Protein AF-A0A1Q3GKW7-F1 (afdb_monomer)

Structure (mmCIF, N/CA/C/O backbone):
data_AF-A0A1Q3GKW7-F1
#
_entry.id   AF-A0A1Q3GKW7-F1
#
loop_
_atom_site.group_PDB
_atom_site.id
_atom_site.type_symbol
_atom_site.label_atom_id
_atom_site.label_alt_id
_atom_site.label_comp_id
_atom_site.label_asym_id
_atom_site.label_entity_id
_atom_site.label_seq_id
_atom_site.pdbx_PDB_ins_code
_atom_site.Cartn_x
_atom_site.Cartn_y
_atom_site.Cartn_z
_atom_site.occupancy
_atom_site.B_iso_or_equiv
_atom_site.auth_seq_id
_atom_site.auth_comp_id
_atom_site.auth_asym_id
_atom_site.auth_atom_id
_atom_site.pdbx_PDB_model_num
ATOM 1 N N . MET A 1 1 ? 15.428 7.910 -4.333 1.00 80.19 1 MET A N 1
ATOM 2 C CA . MET A 1 1 ? 15.171 6.862 -5.340 1.00 80.19 1 MET A CA 1
ATOM 3 C C . MET A 1 1 ? 14.431 7.521 -6.486 1.00 80.19 1 MET A C 1
ATOM 5 O O . MET A 1 1 ? 13.403 8.138 -6.218 1.00 80.19 1 MET A O 1
ATOM 9 N N . SER A 1 2 ? 14.987 7.480 -7.697 1.00 86.06 2 SER A N 1
ATOM 10 C CA . SER A 1 2 ? 14.357 8.052 -8.894 1.00 86.06 2 SER A CA 1
ATOM 11 C C . SER A 1 2 ? 13.120 7.249 -9.304 1.00 86.06 2 SER A C 1
ATOM 13 O O . SER A 1 2 ? 12.841 6.190 -8.740 1.00 86.06 2 SER A O 1
ATOM 15 N N . GLU A 1 3 ? 12.342 7.761 -10.252 1.00 83.75 3 GLU A N 1
ATOM 16 C CA . GLU A 1 3 ? 11.189 7.045 -10.800 1.00 83.75 3 GLU A CA 1
ATOM 17 C C . GLU A 1 3 ? 11.592 5.814 -11.619 1.00 83.75 3 GLU A C 1
ATOM 19 O O . GLU A 1 3 ? 11.035 4.744 -11.396 1.00 83.75 3 GLU A O 1
ATOM 24 N N . SER A 1 4 ? 12.626 5.929 -12.456 1.00 85.69 4 SER A N 1
ATOM 25 C CA . SER A 1 4 ? 13.171 4.808 -13.231 1.00 85.69 4 SER A CA 1
ATOM 26 C C . SER A 1 4 ? 13.556 3.614 -12.352 1.00 85.69 4 SER A C 1
ATOM 28 O O . SER A 1 4 ? 13.149 2.492 -12.625 1.00 85.69 4 SER A O 1
ATOM 30 N N . ILE A 1 5 ? 14.240 3.865 -11.230 1.00 88.81 5 ILE A N 1
ATOM 31 C CA . ILE A 1 5 ? 14.616 2.819 -10.266 1.00 88.81 5 ILE A CA 1
ATOM 32 C C . ILE A 1 5 ? 13.373 2.207 -9.605 1.00 88.81 5 ILE A C 1
ATOM 34 O O . ILE A 1 5 ? 13.349 1.016 -9.314 1.00 88.81 5 ILE A O 1
ATOM 38 N N . GLN A 1 6 ? 12.329 3.000 -9.344 1.00 89.50 6 GLN A N 1
ATOM 39 C CA . GLN A 1 6 ? 11.093 2.465 -8.768 1.00 89.50 6 GLN A CA 1
ATOM 40 C C . GLN A 1 6 ? 10.368 1.543 -9.756 1.00 89.50 6 GLN A C 1
ATOM 42 O O . GLN A 1 6 ? 9.883 0.495 -9.341 1.00 89.50 6 GLN A O 1
ATOM 47 N N . GLN A 1 7 ? 10.317 1.909 -11.039 1.00 87.25 7 GLN A N 1
ATOM 48 C CA . GLN A 1 7 ? 9.717 1.084 -12.092 1.00 87.25 7 GLN A CA 1
ATOM 49 C C . GLN A 1 7 ? 10.522 -0.199 -12.332 1.0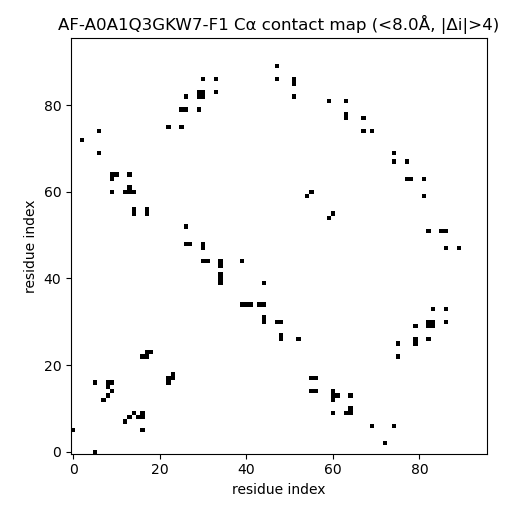0 87.25 7 GLN A C 1
ATOM 51 O O . GLN A 1 7 ? 9.945 -1.279 -12.398 1.00 87.25 7 GLN A O 1
ATOM 56 N N . GLU A 1 8 ? 11.851 -0.105 -12.379 1.00 89.75 8 GLU A N 1
ATOM 57 C CA . GLU A 1 8 ? 12.728 -1.274 -12.486 1.00 89.75 8 GLU A CA 1
ATOM 58 C C . GLU A 1 8 ? 12.527 -2.230 -11.304 1.00 89.75 8 GLU A C 1
ATOM 60 O O . GLU A 1 8 ? 12.313 -3.428 -11.493 1.00 89.75 8 GLU A O 1
ATOM 65 N N . LEU A 1 9 ? 12.514 -1.700 -10.075 1.00 90.81 9 LEU A N 1
ATOM 66 C CA . LEU A 1 9 ? 12.254 -2.512 -8.892 1.00 90.81 9 LEU A CA 1
ATOM 67 C C . LEU A 1 9 ? 10.853 -3.120 -8.918 1.00 90.81 9 LEU A C 1
ATOM 69 O O . LEU A 1 9 ? 10.722 -4.273 -8.536 1.00 90.81 9 LEU A O 1
ATOM 73 N N . LEU A 1 10 ? 9.825 -2.407 -9.385 1.00 89.19 10 LEU A N 1
ATOM 74 C CA . LEU A 1 10 ? 8.486 -2.982 -9.526 1.00 89.19 10 LEU A CA 1
ATOM 75 C C . LEU A 1 10 ? 8.489 -4.217 -10.441 1.00 89.19 10 LEU A C 1
ATOM 77 O O . LEU A 1 10 ? 7.820 -5.196 -10.127 1.00 89.19 10 LEU A O 1
ATOM 81 N N . MET A 1 11 ? 9.251 -4.177 -11.536 1.00 88.00 11 MET A N 1
ATOM 82 C CA . MET A 1 11 ? 9.299 -5.263 -12.519 1.00 88.00 11 MET A CA 1
ATOM 83 C C . MET A 1 11 ? 10.174 -6.445 -12.088 1.00 88.00 11 MET A C 1
ATOM 85 O O . MET A 1 11 ? 9.857 -7.590 -12.398 1.00 88.00 11 MET A O 1
ATOM 89 N N . VAL A 1 12 ? 11.287 -6.179 -11.400 1.00 89.06 12 VAL A N 1
ATOM 90 C CA . VAL A 1 12 ? 12.299 -7.201 -11.077 1.00 89.06 12 VAL A CA 1
ATOM 91 C C . VAL A 1 12 ? 12.138 -7.743 -9.658 1.00 89.06 12 VAL A C 1
ATOM 93 O O . VAL A 1 12 ? 12.348 -8.928 -9.407 1.00 89.06 12 VAL A O 1
ATOM 96 N N . ASN A 1 13 ? 11.825 -6.874 -8.695 1.00 87.88 13 ASN A N 1
ATOM 97 C CA . ASN A 1 13 ? 11.699 -7.239 -7.288 1.00 87.88 13 ASN A CA 1
ATOM 98 C C . ASN A 1 13 ? 10.817 -6.222 -6.534 1.00 87.88 13 ASN A C 1
ATOM 100 O O . ASN A 1 13 ? 11.334 -5.346 -5.822 1.00 87.88 13 ASN A O 1
ATOM 104 N N . PRO A 1 14 ? 9.483 -6.321 -6.665 1.00 88.81 14 PRO A N 1
ATOM 105 C CA . PRO A 1 14 ? 8.564 -5.350 -6.075 1.00 88.81 14 PRO A CA 1
ATO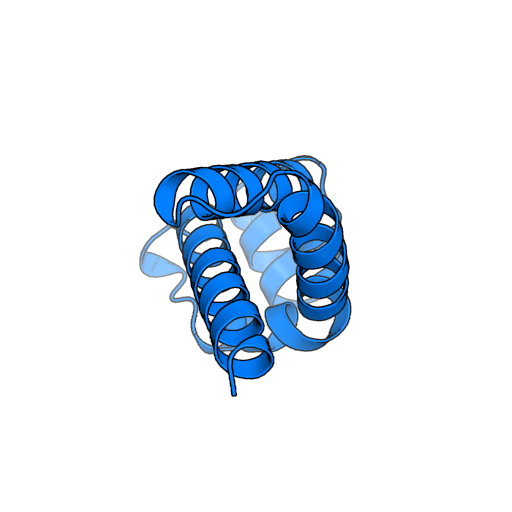M 106 C C . PRO A 1 14 ? 8.653 -5.314 -4.544 1.00 88.81 14 PRO A C 1
ATOM 108 O O . PRO A 1 14 ? 8.434 -4.273 -3.923 1.00 88.81 14 PRO A O 1
ATOM 111 N N . GLN A 1 15 ? 9.073 -6.409 -3.907 1.00 87.19 15 GLN A N 1
ATOM 112 C CA . GLN A 1 15 ? 9.294 -6.436 -2.462 1.00 87.19 15 GLN A CA 1
ATOM 113 C C . GLN A 1 15 ? 10.392 -5.452 -2.039 1.00 87.19 15 GLN A C 1
ATOM 115 O O . GLN A 1 15 ? 10.209 -4.715 -1.067 1.00 87.19 15 GLN A O 1
ATOM 120 N N . LYS A 1 16 ? 11.500 -5.364 -2.792 1.00 89.25 16 LYS A N 1
ATOM 121 C CA . LYS A 1 16 ? 12.563 -4.369 -2.547 1.00 89.25 16 LYS A CA 1
ATOM 122 C C . LYS A 1 16 ? 12.064 -2.930 -2.690 1.00 89.25 16 LYS A C 1
ATOM 124 O O . LYS A 1 16 ? 12.515 -2.055 -1.947 1.00 89.25 16 LYS A O 1
ATOM 129 N N . LEU A 1 17 ? 11.127 -2.677 -3.604 1.00 91.38 17 LEU A N 1
ATOM 130 C CA . LEU A 1 17 ? 10.489 -1.367 -3.737 1.00 91.38 17 LEU A CA 1
ATOM 131 C C . LEU A 1 17 ? 9.689 -1.019 -2.475 1.00 91.38 17 LEU A C 1
ATOM 133 O O . LEU A 1 17 ? 9.874 0.055 -1.888 1.00 91.38 17 LEU A O 1
ATOM 137 N N . PHE A 1 18 ? 8.829 -1.936 -2.033 1.00 90.88 18 PHE A N 1
ATOM 138 C CA . PHE A 1 18 ? 7.870 -1.673 -0.962 1.00 90.88 18 PHE A CA 1
ATOM 139 C C . PHE A 1 18 ? 8.484 -1.651 0.440 1.00 90.88 18 PHE A C 1
ATOM 141 O O . PHE A 1 18 ? 7.973 -0.948 1.312 1.00 90.88 18 PHE A O 1
ATOM 148 N N . VAL A 1 19 ? 9.641 -2.290 0.657 1.00 89.81 19 VAL A N 1
ATOM 149 C CA . VAL A 1 19 ? 10.398 -2.130 1.917 1.00 89.81 19 VAL A CA 1
ATOM 150 C C . VAL A 1 19 ? 11.104 -0.783 2.045 1.00 89.81 19 VAL A C 1
ATOM 152 O O . VAL A 1 19 ? 11.592 -0.450 3.130 1.00 89.81 19 VAL A O 1
ATOM 155 N N . SER A 1 20 ? 11.186 0.001 0.968 1.00 91.88 20 SER A N 1
ATOM 156 C CA . SER A 1 20 ? 11.845 1.301 1.016 1.00 91.88 20 SER A CA 1
ATOM 157 C C . SER A 1 20 ? 11.115 2.264 1.959 1.00 91.88 20 SER A C 1
ATOM 159 O O . SER A 1 20 ? 9.891 2.247 2.102 1.00 91.88 20 SER A O 1
ATOM 161 N N . LYS A 1 21 ? 11.874 3.175 2.582 1.00 92.81 21 LYS A N 1
ATOM 162 C CA . LYS A 1 21 ? 11.340 4.169 3.533 1.00 92.81 21 LYS A CA 1
ATOM 163 C C . LYS A 1 21 ? 10.159 4.967 2.963 1.00 92.81 21 LYS A C 1
ATOM 165 O O . LYS A 1 21 ? 9.241 5.311 3.702 1.00 92.81 21 LYS A O 1
ATOM 170 N N . LYS A 1 22 ? 10.181 5.254 1.656 1.00 93.44 22 LYS A N 1
ATOM 171 C CA . LYS A 1 22 ? 9.131 6.003 0.951 1.00 93.44 22 LYS A CA 1
ATOM 172 C C . LYS A 1 22 ? 7.803 5.239 0.943 1.00 93.44 22 LYS A C 1
ATOM 174 O O . LYS A 1 22 ? 6.791 5.805 1.342 1.00 93.44 22 LYS A O 1
ATOM 179 N N . TYR A 1 23 ? 7.821 3.967 0.546 1.00 93.50 23 TYR A N 1
ATOM 180 C CA . TYR A 1 23 ? 6.609 3.150 0.433 1.00 93.50 23 TYR A CA 1
ATOM 181 C C . TYR A 1 23 ? 6.090 2.695 1.798 1.00 93.50 23 TYR A C 1
ATOM 183 O O . TYR A 1 23 ? 4.886 2.755 2.025 1.00 93.50 23 TYR A O 1
ATOM 191 N N . LYS A 1 24 ? 6.978 2.392 2.757 1.00 93.81 24 LYS A N 1
ATOM 192 C CA . LYS A 1 24 ? 6.582 2.161 4.159 1.00 93.81 24 LYS A CA 1
ATOM 193 C C . LYS A 1 24 ? 5.833 3.356 4.750 1.00 93.81 24 LYS A C 1
ATOM 195 O O . LYS A 1 24 ? 4.778 3.194 5.356 1.00 93.81 24 LYS A O 1
ATOM 200 N N . LYS A 1 25 ? 6.345 4.573 4.529 1.00 95.44 25 LYS A N 1
ATOM 201 C CA . LYS A 1 25 ? 5.677 5.798 4.985 1.00 95.44 25 LYS A CA 1
ATOM 202 C C . LYS A 1 25 ? 4.323 5.995 4.296 1.00 95.44 25 LYS A C 1
ATOM 204 O O . LYS A 1 25 ? 3.358 6.333 4.974 1.00 95.44 25 LYS A O 1
ATOM 209 N N . ALA A 1 26 ? 4.243 5.770 2.984 1.00 95.38 26 ALA A N 1
ATOM 210 C CA . ALA A 1 26 ? 2.990 5.881 2.237 1.00 95.38 26 ALA A CA 1
ATOM 211 C C . ALA A 1 26 ? 1.937 4.870 2.721 1.00 95.38 26 ALA A C 1
ATOM 213 O O . ALA A 1 26 ? 0.780 5.240 2.915 1.00 95.38 26 ALA A O 1
ATOM 214 N N . LEU A 1 27 ? 2.342 3.630 3.007 1.00 95.19 27 LEU A N 1
ATOM 215 C CA . LEU A 1 27 ? 1.480 2.600 3.586 1.00 95.19 27 LEU A CA 1
ATOM 216 C C . LEU A 1 27 ? 0.918 3.050 4.941 1.00 95.19 27 LEU A C 1
ATOM 218 O O . LEU A 1 27 ? -0.299 3.114 5.104 1.00 95.19 27 LEU A O 1
ATOM 222 N N . GLN A 1 28 ? 1.787 3.458 5.873 1.00 95.75 28 GLN A N 1
ATOM 223 C CA . GLN A 1 28 ? 1.380 3.927 7.204 1.00 95.75 28 GLN A CA 1
ATOM 224 C C . GLN A 1 28 ? 0.418 5.118 7.124 1.00 95.75 28 GLN A C 1
ATOM 226 O O . GLN A 1 28 ? -0.638 5.122 7.753 1.00 95.75 28 GLN A O 1
ATOM 231 N N . GLN A 1 29 ? 0.750 6.118 6.304 1.00 97.00 29 GLN A N 1
ATOM 232 C CA . GLN A 1 29 ? -0.090 7.300 6.121 1.00 97.00 29 GLN A CA 1
ATOM 233 C C . GLN A 1 29 ? -1.437 6.967 5.477 1.00 97.00 29 GLN A C 1
ATOM 235 O O . GLN A 1 29 ? -2.444 7.581 5.825 1.00 97.00 29 GLN A O 1
ATOM 240 N N . THR A 1 30 ? -1.473 6.015 4.547 1.00 96.94 30 THR A N 1
ATOM 241 C CA . THR A 1 30 ? -2.713 5.614 3.876 1.00 96.94 30 THR A CA 1
ATOM 242 C C . THR A 1 30 ? -3.633 4.855 4.824 1.00 96.94 30 THR A C 1
ATOM 244 O O . THR A 1 30 ? -4.819 5.177 4.884 1.00 96.94 30 THR A O 1
ATOM 247 N N . VAL A 1 31 ? -3.096 3.919 5.615 1.00 96.19 31 VAL A N 1
ATOM 248 C CA . VAL A 1 31 ? -3.857 3.206 6.657 1.00 96.19 31 VAL A CA 1
ATOM 249 C C . VAL A 1 31 ? -4.416 4.198 7.680 1.00 96.19 31 VAL A C 1
ATOM 251 O O . VAL A 1 31 ? -5.612 4.184 7.963 1.00 96.19 31 VAL A O 1
ATOM 254 N N . HIS A 1 32 ? -3.590 5.131 8.158 1.00 96.06 32 HIS A N 1
ATOM 255 C CA . HIS A 1 32 ? -4.021 6.171 9.091 1.00 96.06 32 HIS A CA 1
ATOM 256 C C . HIS A 1 32 ? -5.162 7.035 8.520 1.00 96.06 32 HIS A C 1
ATOM 258 O O . HIS A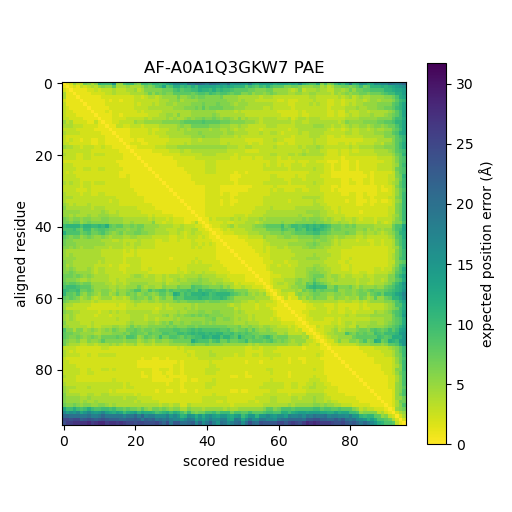 1 32 ? -6.207 7.216 9.151 1.00 96.06 32 HIS A O 1
ATOM 264 N N . LYS A 1 33 ? -5.012 7.521 7.277 1.00 95.94 33 LYS A N 1
ATOM 265 C CA 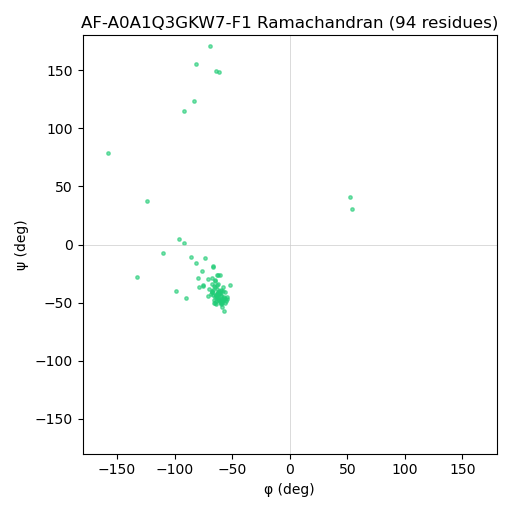. LYS A 1 33 ? -6.065 8.274 6.570 1.00 95.94 33 LYS A CA 1
ATOM 266 C C . LYS A 1 33 ? -7.344 7.451 6.411 1.00 95.94 33 LYS A C 1
ATOM 268 O O . LYS A 1 33 ? -8.436 8.006 6.523 1.00 95.94 33 LYS A O 1
ATOM 273 N N . PHE A 1 34 ? -7.225 6.154 6.134 1.00 95.81 34 PHE A N 1
ATOM 274 C CA . PHE A 1 34 ? -8.365 5.253 6.006 1.00 95.81 34 PHE A CA 1
ATOM 275 C C . PHE A 1 34 ? -9.131 5.121 7.329 1.00 95.81 34 PHE A C 1
ATOM 277 O O . PHE A 1 34 ? -10.346 5.315 7.331 1.00 95.81 34 PHE A O 1
ATOM 284 N N . VAL A 1 35 ? -8.431 4.882 8.444 1.00 94.62 35 VAL A N 1
ATOM 285 C CA . VAL A 1 35 ? -9.015 4.786 9.796 1.00 94.62 35 VAL A CA 1
ATOM 286 C C . VAL A 1 35 ? -9.804 6.047 10.141 1.00 94.62 35 VAL A C 1
ATOM 288 O O . VAL A 1 35 ? -10.977 5.952 10.501 1.00 94.62 35 VAL A O 1
ATOM 291 N N . ILE A 1 36 ? -9.212 7.229 9.928 1.00 95.12 36 ILE A N 1
ATOM 292 C CA . ILE A 1 36 ? -9.892 8.516 10.144 1.00 95.12 36 ILE A CA 1
ATOM 293 C C . ILE A 1 36 ? -11.126 8.639 9.242 1.00 95.12 36 ILE A C 1
ATOM 295 O O . ILE A 1 36 ? -12.219 8.954 9.713 1.00 95.12 36 ILE A O 1
ATOM 299 N N . LYS A 1 37 ? -10.976 8.370 7.939 1.00 95.06 37 LYS A N 1
ATOM 300 C CA . LYS A 1 37 ? -12.054 8.528 6.950 1.00 95.06 37 LYS A CA 1
ATOM 301 C C . LYS A 1 37 ? -13.237 7.596 7.212 1.00 95.06 37 LYS A C 1
ATOM 303 O O . LYS A 1 37 ? -14.375 7.975 6.947 1.00 95.06 37 LYS A O 1
ATOM 308 N N . LYS A 1 38 ? -12.975 6.386 7.703 1.00 93.81 38 LYS A N 1
ATOM 309 C CA . LYS A 1 38 ? -13.994 5.386 8.038 1.00 93.81 38 LYS A CA 1
ATOM 310 C C . LYS A 1 38 ? -14.465 5.462 9.490 1.00 93.81 38 LYS A C 1
ATOM 312 O O . LYS A 1 38 ? -15.341 4.688 9.853 1.00 93.81 38 LYS A O 1
ATOM 317 N N . ARG A 1 39 ? -13.946 6.417 10.277 1.00 92.69 39 ARG A N 1
ATOM 318 C CA . ARG A 1 39 ? -14.261 6.606 11.703 1.00 92.69 39 ARG A CA 1
ATOM 319 C C . ARG A 1 39 ? -14.080 5.316 12.512 1.00 92.69 39 ARG A C 1
ATOM 321 O O . ARG A 1 39 ? -14.912 4.988 13.349 1.00 92.69 39 ARG A O 1
ATOM 328 N N . LEU A 1 40 ? -13.014 4.576 12.216 1.00 90.56 40 LEU A N 1
ATOM 329 C CA . LEU A 1 40 ? -12.674 3.354 12.940 1.00 90.56 40 LEU A CA 1
ATOM 330 C C . LEU A 1 40 ? -11.938 3.699 14.233 1.00 90.56 40 LEU A C 1
ATOM 332 O O . LEU A 1 40 ? -11.270 4.732 14.322 1.00 90.56 40 LEU A O 1
ATOM 336 N N . ASP A 1 41 ? -12.014 2.801 15.209 1.00 87.88 41 ASP A N 1
ATOM 337 C CA . ASP A 1 41 ? -11.249 2.937 16.441 1.00 87.88 41 ASP A CA 1
ATOM 338 C C . ASP A 1 41 ? -9.744 2.938 16.180 1.00 87.88 41 ASP A C 1
ATOM 340 O O . ASP A 1 41 ? -9.224 2.247 15.300 1.00 87.88 41 ASP A O 1
ATOM 344 N N . LYS A 1 42 ? -9.004 3.662 17.022 1.00 83.25 42 LYS A N 1
ATOM 345 C CA . LYS A 1 42 ? -7.539 3.726 16.941 1.00 83.25 42 LYS A CA 1
ATOM 346 C C . LYS A 1 42 ? -6.877 2.351 17.116 1.00 83.25 42 LYS A C 1
ATOM 348 O O . LYS A 1 42 ? -5.791 2.115 16.596 1.00 83.25 42 LYS A O 1
ATOM 353 N N . SER A 1 43 ? -7.530 1.425 17.818 1.00 86.38 43 SER A N 1
ATOM 354 C CA . SER A 1 43 ? -7.083 0.031 17.938 1.00 86.38 43 SER A CA 1
ATOM 355 C C . SER A 1 43 ? -7.115 -0.716 16.597 1.00 86.38 43 SER A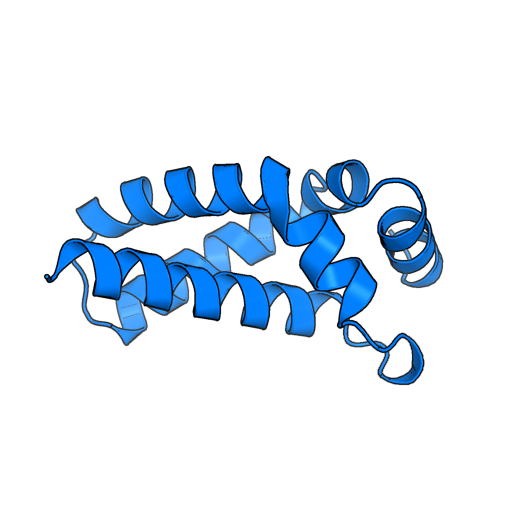 C 1
ATOM 357 O O . SER A 1 43 ? -6.261 -1.574 16.363 1.00 86.38 43 SER A O 1
ATOM 359 N N . ALA A 1 44 ? -8.030 -0.356 15.688 1.00 88.56 44 ALA A N 1
ATOM 360 C CA . ALA A 1 44 ? -8.120 -0.939 14.352 1.00 88.56 44 ALA A CA 1
ATOM 361 C C . ALA A 1 44 ? -6.920 -0.560 13.475 1.00 88.56 44 ALA A C 1
ATOM 363 O O . ALA A 1 44 ? -6.520 -1.349 12.624 1.00 88.56 44 ALA A O 1
ATOM 364 N N . GLU A 1 45 ? -6.302 0.604 13.707 1.00 91.75 45 GLU A N 1
ATOM 365 C CA . GLU A 1 45 ? -5.148 1.079 12.935 1.00 91.75 45 GLU A CA 1
ATOM 366 C C . GLU A 1 45 ? -3.981 0.094 12.987 1.00 91.75 45 GLU A C 1
ATOM 368 O O . GLU A 1 45 ? -3.437 -0.266 11.947 1.00 91.75 45 GLU A O 1
ATOM 373 N N . LYS A 1 46 ? -3.636 -0.400 14.182 1.00 91.31 46 LYS A N 1
ATOM 374 C CA . LYS A 1 46 ? -2.533 -1.354 14.349 1.00 91.31 46 LYS A CA 1
ATOM 375 C C . LYS A 1 46 ? -2.814 -2.674 13.627 1.00 91.31 46 LYS A C 1
ATOM 377 O O . LYS A 1 46 ? -1.924 -3.209 12.972 1.00 91.31 46 LYS A O 1
ATOM 382 N N . ASN A 1 47 ? -4.043 -3.179 13.736 1.00 91.06 47 ASN A N 1
ATOM 383 C CA . ASN A 1 47 ? -4.449 -4.426 13.090 1.00 91.06 47 ASN A CA 1
ATOM 384 C C . ASN A 1 47 ? -4.444 -4.288 11.557 1.00 91.06 47 ASN A C 1
ATOM 386 O O . ASN A 1 47 ? -3.837 -5.096 10.857 1.00 91.06 47 ASN A O 1
ATOM 390 N N . LEU A 1 48 ? -5.047 -3.214 11.038 1.00 93.00 48 LEU A N 1
ATOM 391 C CA . LEU A 1 48 ? -5.059 -2.917 9.606 1.00 93.00 48 LEU A CA 1
ATOM 392 C C . LEU A 1 48 ? -3.651 -2.735 9.057 1.00 93.00 48 LEU A C 1
ATOM 394 O O . LEU A 1 48 ? -3.357 -3.249 7.981 1.00 93.00 48 LEU A O 1
ATOM 398 N N . LEU A 1 49 ? -2.780 -2.045 9.794 1.00 93.69 49 LEU A N 1
ATOM 399 C CA . LEU A 1 49 ? -1.394 -1.856 9.393 1.00 93.69 49 LEU A CA 1
ATOM 400 C C . LEU A 1 49 ? -0.682 -3.202 9.242 1.00 93.69 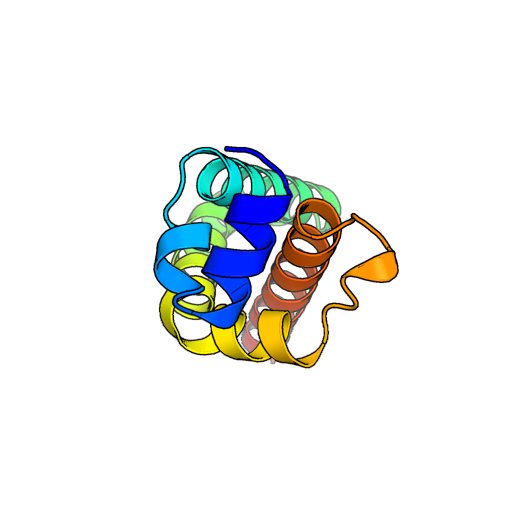49 LEU A C 1
ATOM 402 O O . LEU A 1 49 ? -0.114 -3.461 8.187 1.00 93.69 49 LEU A O 1
ATOM 406 N N . GLN A 1 50 ? -0.781 -4.078 10.244 1.00 91.62 50 GLN A N 1
ATOM 407 C CA . GLN A 1 50 ? -0.136 -5.391 10.225 1.00 91.62 50 GLN A CA 1
ATOM 408 C C . GLN A 1 50 ? -0.648 -6.280 9.079 1.00 91.62 50 GLN A C 1
ATOM 410 O O . GLN A 1 50 ? 0.150 -6.881 8.361 1.00 91.62 50 GLN A O 1
ATOM 415 N N . GLN A 1 51 ? -1.968 -6.343 8.875 1.00 91.25 51 GLN A N 1
ATOM 416 C CA . GLN A 1 51 ? -2.557 -7.136 7.790 1.00 91.25 51 GLN A CA 1
ATOM 417 C C . GLN A 1 51 ? -2.201 -6.578 6.406 1.00 91.25 51 GLN A C 1
ATOM 419 O O . GLN A 1 51 ? -1.899 -7.332 5.483 1.00 91.25 51 GLN A O 1
ATOM 424 N N . THR A 1 52 ? -2.187 -5.252 6.264 1.00 90.62 52 THR A N 1
ATOM 425 C CA . THR A 1 52 ? -1.835 -4.589 5.003 1.00 90.62 52 THR A CA 1
ATOM 426 C C . THR A 1 52 ? -0.347 -4.731 4.690 1.00 90.62 52 THR A C 1
ATOM 428 O O . THR A 1 52 ? 0.008 -4.926 3.533 1.00 90.62 52 THR A O 1
ATOM 431 N N . GLU A 1 53 ? 0.537 -4.665 5.690 1.00 90.19 53 GLU A N 1
ATOM 432 C CA . GLU A 1 53 ? 1.966 -4.941 5.499 1.00 90.19 53 GLU A CA 1
ATOM 433 C C . GLU A 1 53 ? 2.184 -6.376 5.016 1.00 90.19 53 GLU A C 1
ATOM 435 O O . GLU A 1 53 ? 2.878 -6.574 4.019 1.00 90.19 53 GLU A O 1
ATOM 440 N N . ALA A 1 54 ? 1.547 -7.362 5.657 1.00 88.31 54 ALA A N 1
ATOM 441 C CA . ALA A 1 54 ? 1.621 -8.759 5.228 1.00 88.31 54 ALA A CA 1
ATOM 442 C C . ALA A 1 54 ? 1.167 -8.925 3.769 1.00 88.31 54 ALA A C 1
ATOM 444 O O . ALA A 1 54 ? 1.892 -9.511 2.968 1.00 88.31 54 ALA A O 1
ATOM 445 N N . PHE A 1 55 ? 0.034 -8.316 3.408 1.00 86.44 55 PHE A N 1
ATOM 446 C CA . PHE A 1 55 ? -0.472 -8.304 2.037 1.00 86.44 55 PHE A CA 1
ATOM 447 C C . PHE A 1 55 ? 0.508 -7.652 1.047 1.00 86.44 55 PHE A C 1
ATOM 449 O O . PHE A 1 55 ? 0.734 -8.157 -0.052 1.00 86.44 55 PHE A O 1
ATOM 456 N N . VAL A 1 56 ? 1.120 -6.523 1.418 1.00 86.12 56 VAL A N 1
ATOM 457 C CA . VAL A 1 56 ? 2.086 -5.844 0.546 1.00 86.12 56 VAL A CA 1
ATOM 458 C C . VAL A 1 56 ? 3.335 -6.684 0.304 1.00 86.12 56 VAL A C 1
ATOM 460 O O . VAL A 1 56 ? 3.913 -6.634 -0.783 1.00 86.12 56 VAL A O 1
ATOM 463 N N . HIS A 1 57 ? 3.716 -7.489 1.290 1.00 80.69 57 HIS A N 1
ATOM 464 C CA . HIS A 1 57 ? 4.823 -8.425 1.182 1.00 80.69 57 HIS A CA 1
ATOM 465 C C . HIS A 1 57 ? 4.500 -9.680 0.360 1.00 80.69 57 HIS A C 1
ATOM 467 O O . HIS A 1 57 ? 5.396 -10.167 -0.334 1.00 80.69 57 HIS A O 1
ATOM 473 N N . SER A 1 58 ? 3.264 -10.188 0.415 1.00 80.69 58 SER A N 1
ATOM 474 C CA . SER A 1 58 ? 2.861 -11.419 -0.278 1.00 80.69 58 SER A CA 1
ATOM 475 C C . SER A 1 58 ? 2.328 -11.191 -1.695 1.00 80.69 58 SER A C 1
ATOM 477 O O . SER A 1 58 ? 2.733 -11.899 -2.608 1.00 80.69 58 SER A O 1
ATOM 479 N N . GLU A 1 59 ? 1.443 -10.211 -1.887 1.00 77.44 59 GLU A N 1
ATOM 480 C CA . GLU A 1 59 ? 0.535 -10.163 -3.046 1.00 77.44 59 GLU A CA 1
ATOM 481 C C . GLU A 1 59 ? 0.492 -8.798 -3.750 1.00 77.44 59 GLU A C 1
ATOM 483 O O . GLU A 1 59 ? 0.264 -8.730 -4.960 1.00 77.44 59 GLU A O 1
ATOM 488 N N . ALA A 1 60 ? 0.742 -7.681 -3.048 1.00 77.19 60 ALA A N 1
ATOM 489 C CA . ALA A 1 60 ? 0.674 -6.365 -3.699 1.00 77.19 60 ALA A CA 1
ATOM 490 C C . ALA A 1 60 ? 1.711 -6.198 -4.811 1.00 77.19 60 ALA A C 1
ATOM 492 O O . ALA A 1 60 ? 1.487 -5.402 -5.717 1.00 77.19 60 ALA A O 1
ATOM 493 N N . GLY A 1 61 ? 2.838 -6.915 -4.737 1.00 79.00 61 GLY A N 1
ATOM 494 C CA . GLY A 1 61 ? 3.875 -6.895 -5.769 1.00 79.00 61 GLY A CA 1
ATOM 495 C C . GLY A 1 61 ? 3.324 -7.279 -7.126 1.00 79.00 61 GLY A C 1
ATOM 496 O O . GLY A 1 61 ? 3.368 -6.473 -8.051 1.00 79.00 61 GLY A O 1
ATOM 497 N N . GLU A 1 62 ? 2.729 -8.464 -7.202 1.00 84.75 62 GLU A N 1
ATOM 498 C CA . GLU A 1 62 ? 2.135 -8.986 -8.428 1.00 84.75 62 GLU A CA 1
ATOM 499 C C . GLU A 1 62 ? 0.958 -8.123 -8.891 1.00 84.75 62 GLU A C 1
ATOM 501 O O . GLU A 1 62 ? 0.880 -7.755 -10.064 1.00 84.75 62 GLU A O 1
ATOM 506 N N . TYR A 1 63 ? 0.076 -7.716 -7.971 1.00 88.00 63 TYR A N 1
ATOM 507 C CA . TYR A 1 63 ? -1.068 -6.879 -8.331 1.00 88.00 63 TYR A CA 1
ATOM 508 C C . TYR A 1 63 ? -0.631 -5.527 -8.907 1.00 88.00 63 TYR A C 1
ATOM 510 O O . TYR A 1 63 ? -1.138 -5.091 -9.941 1.00 88.00 63 TYR A O 1
ATOM 518 N N . VAL A 1 64 ? 0.313 -4.844 -8.251 1.00 87.31 64 VAL A N 1
ATOM 519 C CA . VAL A 1 64 ? 0.790 -3.541 -8.718 1.00 87.31 64 VAL A CA 1
ATOM 520 C C . VAL A 1 64 ? 1.553 -3.694 -10.026 1.00 87.31 64 VAL A C 1
ATOM 522 O O . VAL A 1 64 ? 1.341 -2.895 -10.926 1.00 87.31 64 VAL A O 1
ATOM 525 N N . GLN A 1 65 ? 2.376 -4.731 -10.167 1.00 85.81 65 GLN A N 1
ATOM 526 C CA . GLN A 1 65 ? 3.128 -4.997 -11.392 1.00 85.81 65 GLN A CA 1
ATOM 527 C C . GLN A 1 65 ? 2.216 -5.248 -12.601 1.00 85.81 65 GLN A C 1
ATOM 529 O O . GLN A 1 65 ? 2.499 -4.763 -13.690 1.00 85.81 65 GLN A O 1
ATOM 534 N N . THR A 1 66 ? 1.115 -5.977 -12.412 1.00 88.06 66 THR A N 1
ATOM 535 C CA . THR A 1 66 ? 0.184 -6.341 -13.494 1.00 88.06 66 THR A CA 1
ATOM 536 C C . THR A 1 66 ? -0.779 -5.219 -13.881 1.00 88.06 66 THR A C 1
ATOM 538 O O . THR A 1 66 ? -1.202 -5.156 -15.032 1.00 88.06 66 THR A O 1
ATOM 541 N N . HIS A 1 67 ? -1.132 -4.333 -12.944 1.00 88.81 67 HIS A N 1
ATOM 542 C CA . HIS A 1 67 ? -2.172 -3.315 -13.152 1.00 88.81 67 HIS A CA 1
ATOM 543 C C . HIS A 1 67 ? -1.641 -1.878 -13.238 1.00 88.81 67 HIS A C 1
ATOM 545 O O . HIS A 1 67 ? -2.419 -0.958 -13.502 1.00 88.81 67 HIS A O 1
ATOM 551 N N . PHE A 1 68 ? -0.353 -1.648 -12.979 1.00 88.31 68 PHE A N 1
ATOM 552 C CA . PHE A 1 68 ? 0.251 -0.328 -13.112 1.00 88.31 68 PHE A CA 1
ATOM 553 C C . PHE A 1 68 ? 0.646 -0.052 -14.563 1.00 88.31 68 PHE A C 1
ATOM 555 O O . PHE A 1 68 ? 1.462 -0.767 -15.138 1.00 88.31 68 PHE A O 1
ATOM 562 N N . ASP A 1 69 ? 0.123 1.037 -15.122 1.00 86.56 69 ASP A N 1
ATOM 563 C CA . ASP A 1 69 ? 0.591 1.567 -16.400 1.00 86.56 69 ASP A CA 1
ATOM 564 C C . ASP A 1 69 ? 1.700 2.618 -16.155 1.00 86.56 69 ASP A C 1
ATOM 566 O O . ASP A 1 69 ? 1.436 3.680 -15.569 1.00 86.56 69 ASP A O 1
ATOM 570 N N . PRO A 1 70 ? 2.947 2.342 -16.589 1.00 82.56 70 PRO A N 1
ATOM 571 C CA . PRO A 1 70 ? 4.092 3.216 -16.359 1.00 82.56 70 PRO A CA 1
ATOM 572 C C . PRO A 1 70 ? 4.013 4.560 -17.088 1.00 82.56 70 PRO A C 1
ATOM 574 O O . PRO A 1 70 ? 4.682 5.497 -16.650 1.00 82.56 70 PRO A O 1
ATOM 577 N N . ASN A 1 71 ? 3.174 4.699 -18.122 1.00 84.56 71 ASN A N 1
ATOM 578 C CA . ASN A 1 71 ? 3.022 5.947 -18.878 1.00 84.56 71 ASN A CA 1
ATOM 579 C C . ASN A 1 71 ? 2.410 7.080 -18.043 1.00 84.56 71 ASN A C 1
ATOM 581 O O . ASN A 1 71 ? 2.546 8.252 -18.388 1.00 84.56 71 ASN A O 1
ATOM 585 N N . TYR A 1 72 ? 1.737 6.749 -16.938 1.00 81.69 72 TYR A N 1
ATOM 586 C CA . TYR A 1 72 ? 1.106 7.748 -16.082 1.00 81.69 72 TYR A CA 1
ATOM 587 C C . TYR A 1 72 ? 2.039 8.350 -15.034 1.00 81.69 72 TYR A C 1
ATOM 589 O O . TYR A 1 72 ? 1.637 9.320 -14.407 1.00 81.69 72 TYR A O 1
ATOM 597 N N . HIS A 1 73 ? 3.246 7.813 -14.808 1.00 82.25 73 HIS A N 1
ATOM 598 C CA . HIS A 1 73 ? 4.203 8.349 -13.820 1.00 82.25 73 HIS A CA 1
ATOM 599 C C . HIS A 1 73 ? 3.634 8.508 -12.386 1.00 82.25 73 HIS A C 1
ATOM 601 O O . HIS A 1 73 ? 3.999 9.395 -11.612 1.00 82.25 73 HIS A O 1
ATOM 607 N N . LEU A 1 74 ? 2.681 7.643 -12.010 1.00 89.44 74 LEU A N 1
ATOM 608 C CA . LEU A 1 74 ? 1.906 7.745 -10.763 1.00 89.44 74 LEU A CA 1
ATOM 609 C C . LEU A 1 74 ? 2.008 6.481 -9.898 1.00 89.44 74 LEU A C 1
ATOM 611 O O . LEU A 1 74 ? 1.045 6.092 -9.239 1.00 89.44 74 LEU A O 1
ATOM 615 N N . LEU A 1 75 ? 3.182 5.843 -9.852 1.00 90.94 75 LEU A N 1
ATOM 616 C CA . LEU A 1 75 ? 3.353 4.573 -9.133 1.00 90.94 75 LEU A CA 1
ATOM 617 C C . LEU A 1 75 ? 3.038 4.681 -7.634 1.00 90.94 75 LEU A C 1
ATOM 619 O O . LEU A 1 75 ? 2.334 3.837 -7.085 1.00 90.94 75 LEU A O 1
ATOM 623 N N . LEU A 1 76 ? 3.520 5.734 -6.966 1.00 92.44 76 LEU A N 1
ATOM 624 C CA . LEU A 1 76 ? 3.253 5.918 -5.538 1.00 92.44 76 LEU A CA 1
ATOM 625 C C . LEU A 1 76 ? 1.755 6.180 -5.264 1.00 92.44 76 LEU A C 1
ATOM 627 O O . LEU A 1 76 ? 1.192 5.454 -4.446 1.00 92.44 76 LEU A O 1
ATOM 631 N N . PRO A 1 77 ? 1.070 7.117 -5.955 1.00 93.75 77 PRO A N 1
ATOM 632 C CA . PRO A 1 77 ? -0.384 7.268 -5.824 1.00 93.75 77 PRO A CA 1
ATOM 633 C C . PRO A 1 77 ? -1.182 6.001 -6.158 1.00 93.75 77 PRO A C 1
ATOM 635 O O . PRO A 1 77 ? -2.191 5.709 -5.515 1.00 93.75 77 PRO A O 1
ATOM 638 N N . PHE A 1 78 ? -0.739 5.228 -7.152 1.00 93.25 78 PHE A N 1
ATOM 639 C CA . PHE A 1 78 ? -1.368 3.957 -7.493 1.00 93.25 78 PHE A CA 1
ATOM 640 C C . PHE A 1 78 ? -1.225 2.940 -6.353 1.00 93.25 78 PHE A C 1
ATOM 642 O O . PHE A 1 78 ? -2.215 2.339 -5.938 1.00 93.25 78 PHE A O 1
ATOM 649 N N . PHE A 1 79 ? -0.030 2.820 -5.773 1.00 93.62 79 PHE A N 1
ATOM 650 C CA . PHE A 1 79 ? 0.213 2.003 -4.585 1.00 93.62 79 PHE A CA 1
ATOM 651 C C . PHE A 1 79 ? -0.675 2.417 -3.398 1.00 93.62 79 PHE A C 1
ATOM 653 O O . PHE A 1 79 ? -1.301 1.561 -2.775 1.00 93.62 79 PHE A O 1
ATOM 660 N N . GLU A 1 80 ? -0.801 3.716 -3.111 1.00 95.19 80 GLU A N 1
ATOM 661 C CA . GLU A 1 80 ? -1.691 4.220 -2.052 1.00 95.19 80 GLU A CA 1
ATOM 662 C C . GLU A 1 80 ? -3.158 3.827 -2.304 1.00 95.19 80 GLU A C 1
ATOM 664 O O . GLU A 1 80 ? -3.867 3.417 -1.381 1.00 95.19 80 GLU A O 1
ATOM 669 N N . ARG A 1 81 ? -3.622 3.878 -3.560 1.00 94.12 81 ARG A N 1
ATOM 670 C CA . ARG A 1 81 ? -4.971 3.418 -3.928 1.00 94.12 81 ARG A CA 1
ATOM 671 C C . ARG A 1 81 ? -5.147 1.923 -3.665 1.00 94.12 81 ARG A C 1
ATOM 673 O O . ARG A 1 81 ? -6.169 1.535 -3.104 1.00 94.12 81 ARG A O 1
ATOM 680 N N . VAL A 1 82 ? -4.164 1.102 -4.034 1.00 93.19 82 VAL A N 1
ATOM 681 C CA . VAL A 1 82 ? -4.179 -0.345 -3.767 1.00 93.19 82 VAL A CA 1
ATOM 682 C C . VAL A 1 82 ? -4.277 -0.603 -2.263 1.00 93.19 82 VAL A C 1
ATOM 684 O O . VAL A 1 82 ? -5.198 -1.294 -1.829 1.00 93.19 82 VAL A O 1
ATOM 687 N N . VAL A 1 83 ? -3.419 0.029 -1.457 1.00 94.88 83 VAL A N 1
ATOM 688 C CA . VAL A 1 83 ? -3.452 -0.070 0.013 1.00 94.88 83 VAL A CA 1
ATOM 689 C C . VAL A 1 83 ? -4.831 0.292 0.576 1.00 94.88 83 VAL A C 1
ATOM 691 O O . VAL A 1 83 ? -5.385 -0.450 1.389 1.00 94.88 83 VAL A O 1
ATOM 694 N N . PHE A 1 84 ? -5.424 1.398 0.120 1.00 94.94 84 PHE A N 1
ATOM 695 C CA . PHE A 1 84 ? -6.750 1.829 0.567 1.00 94.94 84 PHE A CA 1
ATOM 696 C C . PHE A 1 84 ? -7.848 0.808 0.217 1.00 94.94 84 PHE A C 1
ATOM 698 O O . PHE A 1 84 ? -8.734 0.524 1.033 1.00 94.94 84 PHE A O 1
ATOM 705 N N . THR A 1 85 ? -7.795 0.233 -0.987 1.00 92.00 85 THR A N 1
ATOM 706 C CA . THR A 1 85 ? -8.722 -0.824 -1.411 1.00 92.00 85 THR A CA 1
ATOM 707 C C . THR A 1 85 ? -8.591 -2.059 -0.523 1.00 92.00 85 THR A C 1
ATOM 709 O O . THR A 1 85 ? -9.610 -2.607 -0.103 1.00 92.00 85 THR A O 1
ATOM 712 N N . TYR A 1 86 ? -7.374 -2.468 -0.163 1.00 90.88 86 TYR A N 1
ATOM 713 C CA . 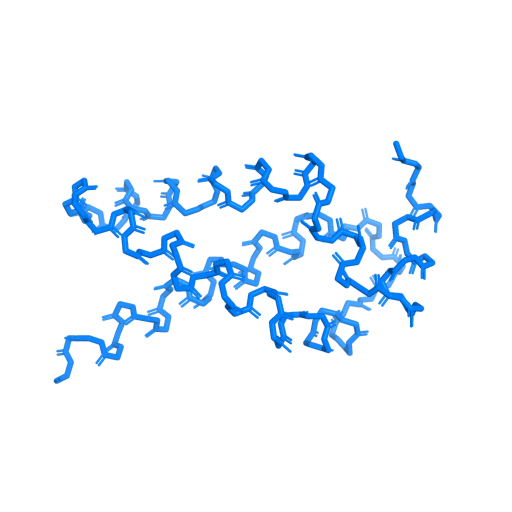TYR A 1 86 ? -7.173 -3.606 0.738 1.00 90.88 86 TYR A CA 1
ATOM 714 C C . TYR A 1 86 ? -7.650 -3.338 2.161 1.00 90.88 86 TYR A C 1
ATOM 716 O O . TYR A 1 86 ? -8.330 -4.189 2.729 1.00 90.88 86 TYR A O 1
ATOM 724 N N . CYS A 1 87 ? -7.426 -2.136 2.696 1.00 93.25 87 CYS A N 1
ATOM 725 C CA . CYS A 1 87 ? -8.023 -1.740 3.974 1.00 93.25 87 CYS A CA 1
ATOM 726 C C . CYS A 1 87 ? -9.556 -1.872 3.943 1.00 93.25 87 CYS A C 1
ATOM 728 O O . CYS A 1 87 ? -10.161 -2.368 4.890 1.00 93.25 87 CYS A O 1
ATOM 730 N N . THR A 1 88 ? -10.187 -1.479 2.829 1.00 92.25 88 THR A N 1
ATOM 731 C CA . THR A 1 88 ? -11.639 -1.626 2.637 1.00 92.25 88 THR A CA 1
ATOM 732 C C . THR A 1 88 ? -12.062 -3.095 2.630 1.00 92.25 88 THR A C 1
ATOM 734 O O . THR A 1 88 ? -13.031 -3.441 3.300 1.00 92.25 88 THR A O 1
ATOM 737 N N . LYS A 1 89 ? -11.331 -3.961 1.913 1.00 89.69 89 LYS A N 1
A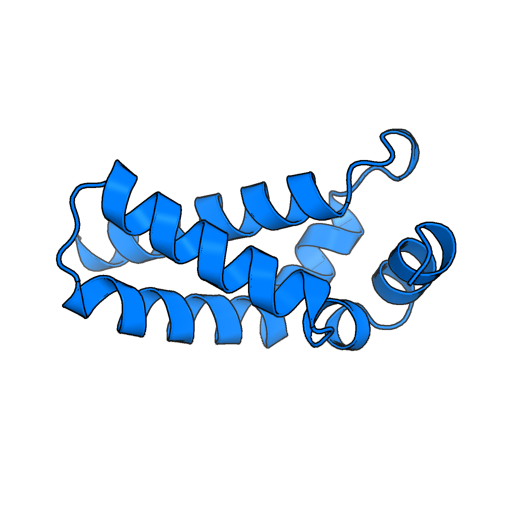TOM 738 C CA . LYS A 1 8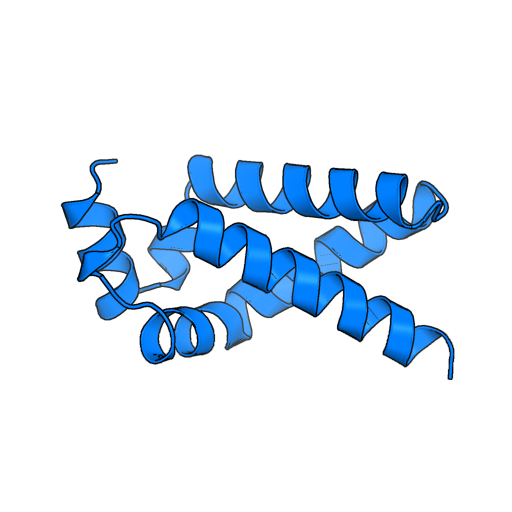9 ? -11.594 -5.407 1.887 1.00 89.69 89 LYS A CA 1
ATOM 739 C C . LYS A 1 89 ? -11.494 -6.015 3.285 1.00 89.69 89 LYS A C 1
ATOM 741 O O . LYS A 1 89 ? -12.442 -6.654 3.709 1.00 89.69 89 LYS A O 1
ATOM 746 N N . ILE A 1 90 ? -10.403 -5.758 4.012 1.00 89.12 90 ILE A N 1
ATOM 747 C CA . ILE A 1 90 ? -10.179 -6.296 5.364 1.00 89.12 90 ILE A CA 1
ATOM 748 C C . ILE A 1 90 ? -11.332 -5.918 6.296 1.00 89.12 90 ILE A C 1
ATOM 750 O O . ILE A 1 90 ? -11.908 -6.785 6.943 1.00 89.12 90 ILE A O 1
ATOM 754 N N . VAL A 1 91 ? -11.709 -4.636 6.334 1.00 88.00 91 VAL A N 1
ATOM 755 C CA . VAL A 1 91 ? -12.815 -4.181 7.189 1.00 88.00 91 VAL A CA 1
ATOM 756 C C . VAL A 1 91 ? -14.138 -4.828 6.789 1.00 88.00 91 VAL A C 1
ATOM 758 O O . VAL A 1 91 ? -14.876 -5.268 7.661 1.00 88.00 91 VAL A O 1
ATOM 761 N N . ASN A 1 92 ? -14.431 -4.927 5.491 1.00 84.00 92 ASN A N 1
ATOM 762 C CA . ASN A 1 92 ? -15.675 -5.537 5.029 1.00 84.00 92 ASN A CA 1
ATOM 763 C C . ASN A 1 92 ? -15.726 -7.047 5.304 1.00 84.00 92 ASN A C 1
ATOM 765 O O . ASN A 1 92 ? -16.798 -7.548 5.607 1.00 84.00 92 ASN A O 1
ATOM 769 N N . THR A 1 93 ? -14.598 -7.760 5.240 1.00 75.12 93 THR A N 1
ATOM 770 C CA . THR A 1 93 ? -14.527 -9.195 5.564 1.00 75.12 93 THR A CA 1
ATOM 771 C C . THR A 1 93 ? -14.681 -9.461 7.065 1.00 75.12 93 THR A C 1
ATOM 773 O O . THR A 1 93 ? -15.187 -10.507 7.442 1.00 75.12 93 THR A O 1
ATOM 776 N N . VAL A 1 94 ? -14.266 -8.527 7.928 1.00 59.09 94 VAL A N 1
ATOM 777 C CA . VAL A 1 94 ? -14.379 -8.651 9.397 1.00 59.09 94 VAL A CA 1
ATOM 778 C C . VAL A 1 94 ? -15.785 -8.290 9.915 1.00 59.09 94 VAL A C 1
ATOM 780 O O . VAL A 1 94 ? -16.116 -8.623 11.047 1.00 59.09 94 VAL A O 1
ATOM 783 N N . ILE A 1 95 ? -16.614 -7.616 9.107 1.00 51.62 95 ILE A N 1
ATOM 784 C CA . ILE A 1 95 ? -17.978 -7.178 9.473 1.00 51.62 95 ILE A CA 1
ATOM 785 C C . ILE A 1 95 ? -19.070 -8.168 8.986 1.00 51.62 95 ILE A C 1
ATOM 787 O O . ILE A 1 95 ? -20.256 -7.905 9.177 1.00 51.62 95 ILE A O 1
ATOM 791 N N . VAL A 1 96 ? -18.703 -9.317 8.400 1.00 40.47 96 VAL A N 1
ATOM 792 C CA . VAL A 1 96 ? -19.651 -10.403 8.056 1.00 40.47 96 VAL A CA 1
ATOM 793 C C . VAL A 1 96 ? -19.710 -11.446 9.163 1.00 40.47 96 VAL A C 1
ATOM 795 O O . VAL A 1 96 ? -18.626 -11.887 9.605 1.00 40.47 96 VAL A O 1
#

Solvent-accessible surface area (backbone atoms only — not comparable to full-atom values): 5455 Å² total; per-residue (Å²): 132,58,68,68,58,47,53,50,25,37,75,77,40,26,55,68,43,50,72,31,73,68,43,46,48,45,50,54,53,38,46,51,52,47,31,62,75,67,69,50,58,77,74,50,45,59,55,50,46,55,56,49,50,52,42,47,68,75,48,44,35,62,54,47,50,75,70,58,66,76,92,67,79,44,66,67,68,49,50,41,51,52,52,49,50,49,54,51,49,54,56,56,63,71,74,106

Mean predicted aligned error: 4.25 Å

Secondary structure (DSSP, 8-state):
--HHHHHHHHHH-HHHHHTSHHHHHHHHHHHHHHHHHHT--HHHHHHHHHHHHHHHHHTHHHHHHHH--GGG--HHHHHHHHHHHHHHHHHHHHT-

Sequence (96 aa):
MSESIQQELLMVNPQKLFVSKKYKKALQQTVHKFVIKKRLDKSAEKNLLQQTEAFVHSEAGEYVQTHFDPNYHLLLPFFERVVFTYCTKIVNTVIV

Nearest PDB structures (foldseek):
  2p5t-assembly2_E  TM=3.101E-01  e=7.278E+00  Streptococcus pneumoniae TIGR4
  4m70-assembly2_L  TM=2.488E-01  e=4.413E+00  Solanum tuberosum

Foldseek 3Di:
DDLVVLLVCLQPPNLVNCPDPLNLVLLLVLLVVLCVVVVHDPVVSVVLSVVLVVCSNPPVSVVLSVPDDVVVSCSSVVSSVVSSVVSVVVVVVVVD

Radius of gyration: 13.41 Å; Cα contacts (8 Å, |Δi|>4): 68; chains: 1; bounding box: 35×20×37 Å

pLDDT: mean 88.4, std 8.42, range [40.47, 97.0]